Protein AF-A0A7Y2C1I0-F1 (afdb_monomer)

Mean predicted aligned error: 5.82 Å

Structure (mmCIF, N/CA/C/O backbone):
data_AF-A0A7Y2C1I0-F1
#
_entry.id   AF-A0A7Y2C1I0-F1
#
loop_
_atom_site.group_PDB
_atom_site.id
_atom_site.type_symbol
_atom_site.label_atom_id
_atom_site.label_alt_id
_atom_site.label_comp_id
_atom_site.label_asym_id
_atom_site.label_entity_id
_atom_site.label_seq_id
_atom_site.pdbx_PDB_ins_code
_atom_site.Cartn_x
_atom_site.Cartn_y
_atom_site.Cartn_z
_atom_site.occupancy
_atom_site.B_iso_or_equiv
_atom_site.auth_seq_id
_atom_site.auth_comp_id
_atom_site.auth_asym_id
_atom_site.auth_atom_id
_atom_site.pdbx_PDB_model_num
ATOM 1 N N . MET A 1 1 ? -0.137 -23.434 -35.647 1.00 42.34 1 MET A N 1
ATOM 2 C CA . MET A 1 1 ? -0.021 -22.062 -35.120 1.00 42.34 1 MET A CA 1
ATOM 3 C C . MET A 1 1 ? -0.831 -22.055 -33.847 1.00 42.34 1 MET A C 1
ATOM 5 O O . MET A 1 1 ? -2.050 -22.088 -33.946 1.00 42.34 1 MET A O 1
ATOM 9 N N . ASP A 1 2 ? -0.171 -22.153 -32.694 1.00 47.69 2 ASP A N 1
ATOM 10 C CA . ASP A 1 2 ? -0.855 -22.002 -31.410 1.00 47.69 2 ASP A CA 1
ATOM 11 C C . ASP A 1 2 ? -1.510 -20.622 -31.370 1.00 47.69 2 ASP A C 1
ATOM 13 O O . ASP A 1 2 ? -0.877 -19.611 -31.690 1.00 47.69 2 ASP A O 1
ATOM 17 N N . SER A 1 3 ? -2.803 -20.588 -31.050 1.00 48.44 3 SER A N 1
ATOM 18 C CA . SER A 1 3 ? -3.477 -19.339 -30.709 1.00 48.44 3 SER A CA 1
ATOM 19 C C . SER A 1 3 ? -2.730 -18.693 -29.541 1.00 48.44 3 SER A C 1
ATOM 21 O O . SER A 1 3 ? -2.339 -19.417 -28.625 1.00 48.44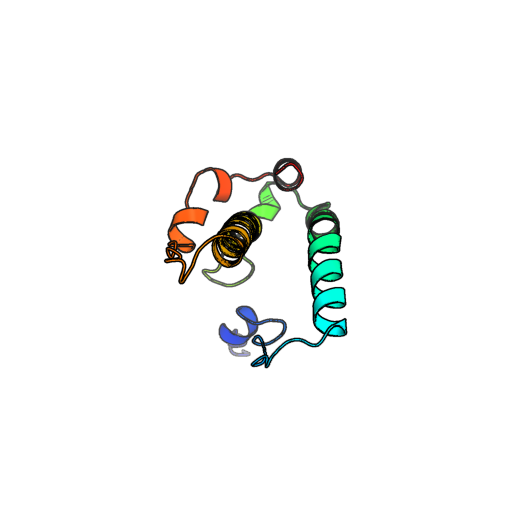 3 SER A O 1
ATOM 23 N N . PRO A 1 4 ? -2.521 -17.363 -29.542 1.00 59.69 4 PRO A N 1
ATOM 24 C CA . PRO A 1 4 ? -1.879 -16.703 -28.417 1.00 59.69 4 PRO A CA 1
ATOM 25 C C . PRO A 1 4 ? -2.671 -17.029 -27.152 1.00 59.69 4 PRO A C 1
ATOM 27 O O . PRO A 1 4 ? -3.892 -16.848 -27.114 1.00 59.69 4 PRO A O 1
ATOM 30 N N . GLU A 1 5 ? -1.965 -17.569 -26.162 1.00 61.25 5 GLU A N 1
ATOM 31 C CA . GLU A 1 5 ? -2.489 -17.914 -24.848 1.00 61.25 5 GLU A CA 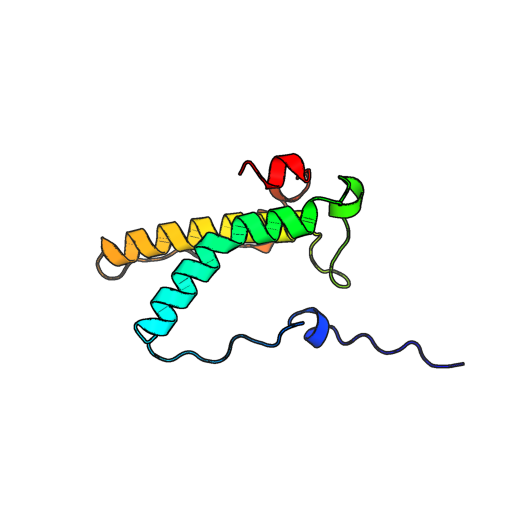1
ATOM 32 C C . GLU A 1 5 ? -3.284 -16.713 -24.320 1.00 61.25 5 GLU A C 1
ATOM 34 O O . GLU A 1 5 ? -2.784 -15.586 -24.243 1.00 61.25 5 GLU A O 1
ATOM 39 N N . LYS A 1 6 ? -4.584 -16.913 -24.093 1.00 70.00 6 LYS A N 1
ATOM 40 C CA . LYS A 1 6 ? -5.497 -15.825 -23.755 1.00 70.00 6 LYS A CA 1
ATOM 41 C C . LYS A 1 6 ? -5.174 -15.378 -22.333 1.00 70.00 6 LYS A C 1
ATOM 43 O O . LYS A 1 6 ? -5.562 -16.047 -21.386 1.00 70.00 6 LYS A O 1
ATOM 48 N N . VAL A 1 7 ? -4.453 -14.266 -22.205 1.00 78.75 7 VAL A N 1
ATOM 49 C CA . VAL A 1 7 ? -4.076 -13.680 -20.912 1.00 78.75 7 VAL A CA 1
ATOM 50 C C . VAL A 1 7 ? -5.325 -13.461 -20.059 1.00 78.75 7 VAL A C 1
ATOM 52 O O . VAL A 1 7 ? -6.201 -12.674 -20.434 1.00 78.75 7 VAL A O 1
ATOM 55 N N . ASP A 1 8 ? -5.402 -14.136 -18.912 1.00 89.25 8 ASP A N 1
ATOM 56 C CA . ASP A 1 8 ? -6.469 -13.916 -17.943 1.00 89.25 8 ASP A CA 1
ATOM 57 C C . ASP A 1 8 ? -6.180 -12.645 -17.130 1.00 89.25 8 ASP A C 1
ATOM 59 O O . ASP A 1 8 ? -5.298 -12.582 -16.273 1.00 89.25 8 ASP A O 1
ATOM 63 N N . ILE A 1 9 ? -6.931 -11.586 -17.428 1.00 92.31 9 ILE A N 1
ATOM 64 C CA . ILE A 1 9 ? -6.788 -10.293 -16.757 1.00 92.31 9 ILE A CA 1
ATOM 65 C C . ILE A 1 9 ? -7.201 -10.362 -15.280 1.00 92.31 9 ILE A C 1
ATOM 67 O O . ILE A 1 9 ? -6.667 -9.591 -14.482 1.00 92.31 9 ILE A O 1
ATOM 71 N N . GLU A 1 10 ? -8.134 -11.234 -14.892 1.00 92.56 10 GLU A N 1
ATOM 72 C CA . GLU A 1 10 ? -8.542 -11.351 -13.489 1.00 92.56 10 GLU A CA 1
ATOM 73 C C . GLU A 1 10 ? -7.446 -11.999 -12.646 1.00 92.56 10 GLU A C 1
ATOM 75 O O . GLU A 1 10 ? -7.145 -11.491 -11.564 1.00 92.56 10 GLU A O 1
ATOM 80 N N . GLU A 1 11 ? -6.777 -13.030 -13.164 1.00 93.31 11 GLU A N 1
ATOM 81 C CA . GLU A 1 11 ? -5.611 -13.616 -12.492 1.00 93.31 11 GLU A CA 1
ATOM 82 C C . GLU A 1 11 ? -4.486 -12.588 -12.330 1.00 93.31 11 GLU A C 1
ATOM 84 O O . GLU A 1 11 ? -3.912 -12.456 -11.251 1.00 93.31 11 GLU A O 1
ATOM 89 N N . LEU A 1 12 ? -4.232 -11.763 -13.353 1.00 93.44 12 LEU A N 1
ATOM 90 C CA . LEU A 1 12 ? -3.237 -10.691 -13.258 1.00 93.44 12 LEU A CA 1
ATOM 91 C C . LEU A 1 12 ? -3.634 -9.562 -12.296 1.00 93.44 12 LEU A C 1
ATOM 93 O O . LEU A 1 12 ? -2.760 -8.897 -11.741 1.00 93.44 12 LEU A O 1
ATOM 97 N N . LYS A 1 13 ? -4.931 -9.291 -12.100 1.00 92.12 13 LYS A N 1
ATOM 98 C CA . LYS A 1 13 ? -5.402 -8.321 -11.094 1.00 92.12 13 LYS A CA 1
ATOM 99 C C . LYS A 1 13 ? -5.217 -8.844 -9.672 1.00 92.12 13 LYS A C 1
ATOM 101 O O . LYS A 1 13 ? -4.913 -8.044 -8.789 1.00 92.12 13 LYS A O 1
ATOM 106 N N . TYR A 1 14 ? -5.391 -10.149 -9.470 1.00 93.81 14 TYR A N 1
ATOM 107 C CA . TYR A 1 14 ? -5.336 -10.814 -8.169 1.00 93.81 14 TYR A CA 1
ATOM 108 C C . TYR A 1 14 ? -4.324 -11.970 -8.180 1.00 93.81 14 TYR A C 1
ATOM 110 O O . TYR A 1 14 ? -4.706 -13.118 -7.950 1.00 93.81 14 TYR A O 1
ATOM 118 N N . PRO A 1 15 ? -3.023 -11.688 -8.391 1.00 93.44 15 PRO A N 1
ATOM 119 C CA . PRO A 1 15 ? -2.003 -12.723 -8.597 1.00 93.44 15 PRO A CA 1
ATOM 120 C C . PRO A 1 15 ? -1.756 -13.599 -7.359 1.00 93.44 15 PRO A C 1
ATOM 122 O O . PRO A 1 15 ? -1.136 -14.652 -7.457 1.00 93.44 15 PRO A O 1
ATOM 125 N N . ILE A 1 16 ? -2.244 -13.171 -6.190 1.00 93.69 16 ILE A N 1
ATOM 126 C CA . ILE A 1 16 ? -2.202 -13.914 -4.922 1.00 93.69 16 ILE A CA 1
ATOM 127 C C . ILE A 1 16 ? -3.608 -14.255 -4.397 1.00 93.69 16 ILE A C 1
ATOM 129 O O . ILE A 1 16 ? -3.780 -14.570 -3.222 1.00 93.69 16 ILE A O 1
ATOM 133 N N . GLY A 1 17 ? -4.624 -14.175 -5.262 1.00 93.56 17 GLY A N 1
ATOM 134 C CA . GLY A 1 17 ? -6.029 -14.335 -4.901 1.00 93.56 17 GLY A CA 1
ATOM 135 C C . GLY A 1 17 ? -6.681 -13.055 -4.365 1.00 93.56 17 GLY A C 1
ATOM 136 O O . GLY A 1 17 ? -6.051 -12.009 -4.199 1.00 93.56 17 GLY A O 1
ATOM 137 N N . ARG A 1 18 ? -7.995 -13.131 -4.130 1.00 91.31 18 ARG A N 1
ATOM 138 C CA . ARG A 1 18 ? -8.783 -12.050 -3.518 1.00 91.31 18 ARG A CA 1
ATOM 139 C C . ARG A 1 18 ? -8.687 -12.128 -1.998 1.00 91.31 18 ARG A C 1
ATOM 141 O O . ARG A 1 18 ? -8.566 -13.219 -1.445 1.00 91.31 18 ARG A O 1
ATOM 148 N N . LEU A 1 19 ? -8.801 -10.975 -1.336 1.00 86.44 19 LEU A N 1
ATOM 149 C CA . LEU A 1 19 ? -8.878 -10.919 0.121 1.00 86.44 19 LEU A CA 1
ATOM 150 C C . LEU A 1 19 ? -10.059 -11.791 0.592 1.00 86.44 19 LEU A C 1
ATOM 152 O O . LEU A 1 19 ? -11.193 -11.532 0.174 1.00 86.44 19 LEU A O 1
ATOM 156 N N . PRO A 1 20 ? -9.825 -12.825 1.417 1.00 86.00 20 PRO A N 1
ATOM 157 C CA . PRO A 1 20 ? -10.916 -13.601 1.982 1.00 86.00 20 PRO A CA 1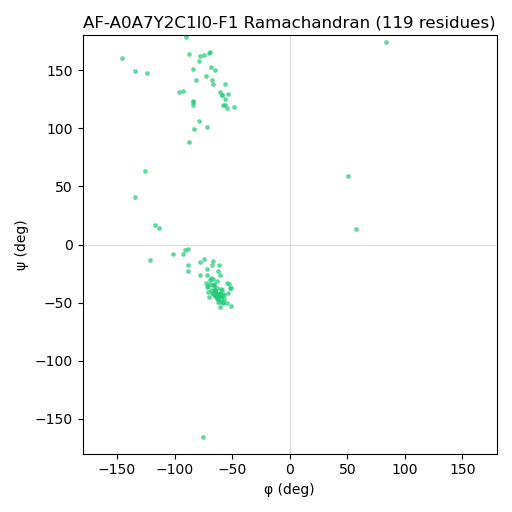
ATOM 158 C C . PRO A 1 20 ? -11.747 -12.716 2.915 1.00 86.00 20 PRO A C 1
ATOM 160 O O . PRO A 1 20 ? -11.228 -11.789 3.539 1.00 86.00 20 PRO A O 1
ATOM 163 N N . GLY A 1 21 ? -13.044 -13.006 3.032 1.00 82.50 21 GLY A N 1
ATOM 164 C CA . GLY A 1 21 ? -13.890 -12.332 4.015 1.00 82.50 21 GLY A CA 1
ATOM 165 C C . GLY A 1 21 ? -13.327 -12.546 5.419 1.00 82.50 21 GLY A C 1
ATOM 166 O O . GLY A 1 21 ? -13.194 -13.688 5.859 1.00 82.50 21 GLY A O 1
ATOM 167 N N . MET A 1 22 ? -12.978 -11.460 6.108 1.00 76.50 22 MET A N 1
ATOM 168 C CA . MET A 1 22 ? -12.494 -11.521 7.485 1.00 76.50 22 MET A CA 1
ATOM 169 C C . MET A 1 22 ? -13.639 -11.258 8.461 1.00 76.50 22 MET A C 1
ATOM 171 O O . MET A 1 22 ? -14.383 -10.289 8.316 1.00 76.50 22 MET A O 1
ATOM 175 N N . GLY A 1 23 ? -13.762 -12.128 9.464 1.00 84.62 23 GLY A N 1
ATOM 176 C CA . GLY A 1 23 ? -14.499 -11.822 10.689 1.00 84.62 23 GLY A CA 1
ATOM 177 C C . GLY A 1 23 ? -13.694 -10.885 11.595 1.00 84.62 23 GLY A C 1
ATOM 178 O O . GLY A 1 23 ? -12.696 -10.295 11.177 1.00 84.62 23 GLY A O 1
ATOM 179 N N . SER A 1 24 ? -14.100 -10.758 12.858 1.00 92.88 24 SER A N 1
ATOM 180 C CA . SER A 1 24 ? -13.316 -10.006 13.842 1.00 92.88 24 SER A CA 1
ATOM 181 C C . SER A 1 24 ? -11.911 -10.612 13.988 1.00 92.88 24 SER A C 1
ATOM 183 O O . SER A 1 24 ? -11.807 -11.825 14.192 1.00 92.88 24 SER A O 1
ATOM 185 N N . PRO A 1 25 ? -10.838 -9.807 13.890 1.00 92.56 25 PRO A N 1
ATOM 186 C CA . PRO A 1 25 ? -9.477 -10.320 13.975 1.00 92.56 25 PRO A CA 1
ATOM 187 C C . PRO A 1 25 ? -9.178 -10.834 15.386 1.00 92.56 25 PRO A C 1
ATOM 189 O O . PRO A 1 25 ? -9.579 -10.227 16.382 1.00 92.56 25 PRO A O 1
ATOM 192 N N . SER A 1 26 ? -8.439 -11.938 15.484 1.00 95.56 26 SER A N 1
ATOM 193 C CA . SER A 1 26 ? -7.887 -12.399 16.757 1.00 95.56 26 SER A CA 1
ATOM 194 C C . SER A 1 26 ? -6.699 -11.523 17.189 1.00 95.56 26 SER A C 1
ATOM 196 O O . SER A 1 26 ? -6.088 -10.847 16.354 1.00 95.56 26 SER A O 1
ATOM 198 N N . PRO A 1 27 ? -6.274 -11.568 18.467 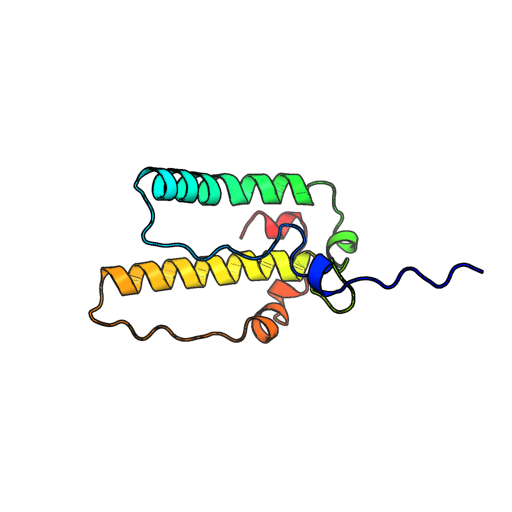1.00 97.12 27 PRO A N 1
ATOM 199 C CA . PRO A 1 27 ? -5.049 -10.893 18.900 1.00 97.12 27 PRO A CA 1
ATOM 200 C C . PRO A 1 27 ? -3.815 -11.286 18.076 1.00 97.12 27 PRO A C 1
ATOM 202 O O . PRO A 1 27 ? -2.944 -10.453 17.831 1.00 97.12 27 PRO A O 1
ATOM 205 N N . LYS A 1 28 ? -3.756 -12.539 17.600 1.00 96.75 28 LYS A N 1
ATOM 206 C CA . LYS A 1 28 ? -2.652 -13.007 16.761 1.00 96.75 28 LYS A CA 1
ATOM 207 C C . LYS A 1 28 ? -2.698 -12.408 15.357 1.00 96.75 28 LYS A C 1
ATOM 209 O O . LYS A 1 28 ? -1.647 -12.086 14.807 1.00 96.75 28 LYS A O 1
ATOM 214 N N . ASP A 1 29 ? -3.892 -12.230 14.797 1.00 94.94 29 ASP A N 1
ATOM 215 C CA . ASP A 1 29 ? -4.070 -11.568 13.500 1.00 94.94 29 ASP A CA 1
ATOM 216 C C . ASP A 1 29 ? -3.638 -10.103 13.575 1.00 94.94 29 ASP A C 1
ATOM 218 O O . ASP A 1 29 ? -2.947 -9.624 12.680 1.00 94.94 29 ASP A O 1
ATOM 222 N N . ILE A 1 30 ? -3.961 -9.420 14.680 1.00 95.62 30 ILE A N 1
ATOM 223 C CA . ILE A 1 30 ? -3.520 -8.043 14.936 1.00 95.62 30 ILE A CA 1
ATOM 224 C C . ILE A 1 30 ? -1.990 -7.973 15.018 1.00 95.62 30 ILE A C 1
ATOM 226 O O . ILE A 1 30 ? -1.382 -7.156 14.330 1.00 95.62 30 ILE A O 1
ATOM 230 N N . GLU A 1 31 ? -1.349 -8.849 15.800 1.00 97.94 31 GLU A N 1
ATOM 231 C CA . GLU A 1 31 ? 0.117 -8.906 15.906 1.00 97.94 31 GLU A CA 1
ATOM 232 C C . GLU A 1 31 ? 0.778 -9.159 14.538 1.00 97.94 31 GLU A C 1
ATOM 234 O O . GLU A 1 31 ? 1.739 -8.486 14.159 1.00 97.94 31 GLU A O 1
ATOM 239 N N . ASN A 1 32 ? 0.236 -10.101 13.761 1.00 96.88 32 ASN A N 1
ATOM 240 C CA . ASN A 1 32 ? 0.723 -10.399 12.417 1.00 96.88 32 ASN A CA 1
ATOM 241 C C . ASN A 1 32 ? 0.524 -9.217 11.455 1.00 96.88 32 ASN A C 1
ATOM 243 O O . ASN A 1 32 ? 1.403 -8.952 10.633 1.00 96.88 32 ASN A O 1
ATOM 247 N N . GLY A 1 33 ? -0.603 -8.508 11.553 1.00 94.88 33 GLY A N 1
ATOM 248 C CA . GLY A 1 33 ? -0.891 -7.313 10.766 1.00 94.88 33 GLY A CA 1
ATOM 249 C C . GLY A 1 33 ? 0.092 -6.183 11.062 1.00 94.88 33 GLY A C 1
ATOM 250 O O . GLY A 1 33 ? 0.671 -5.627 10.132 1.00 94.88 33 GLY A O 1
ATOM 251 N N . ILE A 1 34 ? 0.364 -5.917 12.345 1.00 97.06 34 ILE A N 1
ATOM 252 C CA . ILE A 1 34 ? 1.361 -4.925 12.776 1.00 97.06 34 ILE A CA 1
ATOM 253 C C . ILE A 1 34 ? 2.735 -5.263 12.196 1.00 97.06 34 ILE A C 1
ATOM 255 O O . ILE A 1 34 ? 3.340 -4.416 11.546 1.00 97.06 34 ILE A O 1
ATOM 259 N N . ARG A 1 35 ? 3.199 -6.512 12.348 1.00 98.12 35 ARG A N 1
ATOM 260 C CA . ARG A 1 35 ? 4.484 -6.948 11.774 1.00 98.12 35 ARG A CA 1
ATOM 261 C C . ARG A 1 35 ? 4.511 -6.813 10.249 1.00 98.12 35 ARG A C 1
ATOM 263 O O . ARG A 1 35 ? 5.526 -6.438 9.678 1.00 98.12 35 ARG A O 1
ATOM 270 N N . THR A 1 36 ? 3.401 -7.114 9.578 1.00 96.19 36 THR A N 1
ATOM 271 C CA . THR A 1 36 ? 3.314 -7.001 8.115 1.00 96.19 36 THR A CA 1
ATOM 272 C C . THR A 1 36 ? 3.472 -5.554 7.655 1.00 96.19 36 THR A C 1
ATOM 274 O O . THR A 1 36 ? 4.188 -5.316 6.685 1.00 96.19 36 THR A O 1
ATOM 277 N N . ILE A 1 37 ? 2.839 -4.605 8.353 1.00 95.56 37 ILE A N 1
ATOM 278 C CA . ILE A 1 37 ? 2.965 -3.168 8.076 1.00 95.56 37 ILE A CA 1
ATOM 279 C C . ILE A 1 37 ? 4.391 -2.685 8.377 1.00 95.56 37 ILE A C 1
ATOM 281 O O . ILE A 1 37 ? 4.959 -1.963 7.564 1.00 95.56 37 ILE A O 1
ATOM 285 N N . ASP A 1 38 ? 4.983 -3.121 9.491 1.00 96.44 38 ASP A N 1
ATOM 286 C CA . ASP A 1 38 ? 6.350 -2.762 9.901 1.00 96.44 38 ASP A CA 1
ATOM 287 C C . ASP A 1 38 ? 7.412 -3.228 8.887 1.00 96.44 38 ASP A C 1
ATOM 289 O O . ASP A 1 38 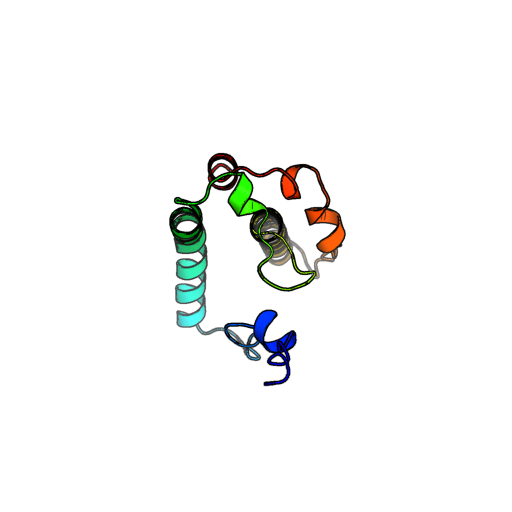? 8.303 -2.478 8.500 1.00 96.44 38 ASP A O 1
ATOM 293 N N . GLU A 1 39 ? 7.278 -4.450 8.364 1.00 97.06 39 GLU A N 1
ATOM 294 C CA . GLU A 1 39 ? 8.210 -5.009 7.377 1.00 97.06 39 GLU A CA 1
ATOM 295 C C . GLU A 1 39 ? 7.995 -4.486 5.944 1.00 97.06 39 GLU A C 1
ATOM 297 O O . GLU A 1 39 ? 8.837 -4.720 5.068 1.00 97.06 39 GLU A O 1
ATOM 302 N N . PHE A 1 40 ? 6.855 -3.845 5.664 1.00 95.12 40 PHE A N 1
ATOM 303 C CA . PHE A 1 40 ? 6.457 -3.464 4.307 1.00 95.12 40 PHE A CA 1
ATOM 304 C C . PHE A 1 40 ? 7.481 -2.548 3.609 1.00 95.12 40 PHE A C 1
ATOM 306 O O . PHE A 1 40 ? 7.894 -2.902 2.498 1.00 95.12 40 PHE A O 1
ATOM 313 N N . PRO A 1 41 ? 7.977 -1.450 4.220 1.00 93.19 41 PRO A N 1
ATOM 314 C CA . PRO A 1 41 ? 8.928 -0.551 3.561 1.00 93.19 41 PRO A CA 1
ATOM 315 C C . PRO A 1 41 ? 10.221 -1.261 3.141 1.00 93.19 41 PRO A C 1
ATOM 317 O O . PRO A 1 41 ? 10.653 -1.141 1.997 1.00 93.19 41 PRO A O 1
ATOM 320 N N . THR A 1 42 ? 10.795 -2.096 4.014 1.00 95.00 42 THR A N 1
ATOM 321 C CA . THR A 1 42 ? 12.012 -2.863 3.700 1.00 95.00 42 THR A CA 1
ATOM 322 C C . THR A 1 42 ? 11.784 -3.892 2.590 1.00 95.00 42 THR A C 1
ATOM 324 O O . THR A 1 42 ? 12.685 -4.166 1.793 1.00 95.00 42 THR A O 1
ATOM 327 N N . LYS A 1 43 ? 10.589 -4.493 2.503 1.00 95.69 43 LYS A N 1
ATOM 328 C CA . LYS A 1 43 ? 10.248 -5.407 1.398 1.00 95.69 43 LYS A CA 1
ATOM 329 C C . LYS A 1 43 ? 10.156 -4.664 0.067 1.00 95.69 43 LYS A C 1
ATOM 331 O O . LYS A 1 43 ? 10.678 -5.170 -0.926 1.00 95.69 43 LYS A O 1
ATOM 336 N N . ILE A 1 44 ? 9.555 -3.473 0.057 1.00 94.50 44 ILE A N 1
ATOM 337 C CA . ILE A 1 44 ? 9.509 -2.603 -1.125 1.00 94.50 44 ILE A CA 1
ATOM 338 C C . ILE A 1 44 ? 10.918 -2.182 -1.545 1.00 94.50 44 ILE A C 1
ATOM 340 O O . ILE A 1 44 ? 11.263 -2.338 -2.714 1.00 94.50 44 ILE A O 1
ATOM 344 N N . GLU A 1 45 ? 11.755 -1.748 -0.600 1.00 93.25 45 GLU A N 1
ATOM 345 C CA . GLU A 1 45 ? 13.154 -1.387 -0.854 1.00 93.25 45 GLU A CA 1
ATOM 346 C C . GLU A 1 45 ? 13.898 -2.485 -1.601 1.00 93.25 45 GLU A C 1
ATOM 348 O O . GLU A 1 45 ? 14.450 -2.256 -2.676 1.00 93.25 45 GLU A O 1
ATOM 353 N N . ARG A 1 46 ? 13.842 -3.709 -1.078 1.00 95.12 46 ARG A N 1
ATOM 354 C CA . ARG A 1 46 ? 14.493 -4.862 -1.705 1.00 95.12 46 ARG A CA 1
ATOM 355 C C . ARG A 1 46 ? 13.922 -5.175 -3.085 1.00 95.12 46 ARG A C 1
ATOM 357 O O . ARG A 1 46 ? 14.686 -5.552 -3.971 1.00 95.12 46 ARG A O 1
ATOM 364 N N . ALA A 1 47 ? 12.610 -5.028 -3.273 1.00 94.12 47 ALA A N 1
ATOM 365 C CA . ALA A 1 47 ? 11.949 -5.312 -4.544 1.00 94.12 47 ALA A CA 1
ATOM 366 C C . ALA A 1 47 ? 12.367 -4.337 -5.655 1.00 94.12 47 ALA A C 1
ATOM 368 O O . ALA A 1 47 ? 12.495 -4.750 -6.807 1.00 94.12 47 ALA A O 1
ATOM 369 N N . ILE A 1 48 ? 12.615 -3.067 -5.318 1.00 93.69 48 ILE A N 1
ATOM 370 C CA . ILE A 1 48 ? 12.947 -2.030 -6.306 1.00 93.69 48 ILE A CA 1
ATOM 371 C C . ILE A 1 48 ? 14.440 -1.699 -6.384 1.00 93.69 48 ILE A C 1
ATOM 373 O O . ILE A 1 48 ? 14.849 -0.991 -7.299 1.00 93.69 48 ILE A O 1
ATOM 377 N N . PHE A 1 49 ? 15.263 -2.224 -5.470 1.00 92.19 49 PHE A N 1
ATOM 378 C CA . PHE A 1 49 ? 16.687 -1.888 -5.337 1.00 92.19 49 PHE A CA 1
ATOM 379 C C . PHE A 1 49 ? 17.490 -2.009 -6.642 1.00 92.19 49 PHE A C 1
ATOM 381 O O . PHE A 1 49 ? 18.382 -1.209 -6.907 1.00 92.19 49 PHE A O 1
ATOM 388 N N . SER A 1 50 ? 17.181 -3.018 -7.460 1.00 92.75 50 SER A N 1
ATOM 389 C CA . SER A 1 50 ? 17.893 -3.285 -8.719 1.00 92.75 50 SER A CA 1
ATOM 390 C C . SER A 1 50 ? 17.288 -2.592 -9.946 1.00 92.75 50 SER A C 1
ATOM 392 O O . SER A 1 50 ? 17.849 -2.687 -11.039 1.00 92.75 50 SER A O 1
ATOM 394 N N . LEU A 1 51 ? 16.153 -1.905 -9.788 1.00 93.94 51 LEU A N 1
ATOM 395 C CA . LEU A 1 51 ? 15.446 -1.264 -10.891 1.00 93.94 51 LEU A CA 1
ATOM 396 C C . LEU A 1 51 ? 16.082 0.081 -11.234 1.00 93.94 51 LEU A C 1
ATOM 398 O O . LEU A 1 51 ? 16.467 0.859 -10.363 1.00 93.94 51 LEU A O 1
ATOM 402 N N . ARG A 1 52 ? 16.148 0.396 -12.526 1.00 92.88 52 ARG A N 1
ATOM 403 C CA . ARG A 1 52 ? 16.485 1.744 -12.999 1.00 92.88 52 ARG A CA 1
ATOM 404 C C . ARG A 1 52 ? 15.208 2.571 -13.095 1.00 92.88 52 ARG A C 1
ATOM 406 O O . ARG A 1 52 ? 14.114 2.030 -13.222 1.00 92.88 52 ARG A O 1
ATOM 413 N N . THR A 1 53 ? 15.339 3.893 -13.179 1.00 89.12 53 THR A N 1
ATOM 414 C CA . THR A 1 53 ? 14.193 4.804 -13.373 1.00 89.12 53 THR A CA 1
ATOM 415 C C . THR A 1 53 ? 13.317 4.433 -14.576 1.00 89.12 53 THR A C 1
ATOM 417 O O . THR A 1 53 ? 12.104 4.586 -14.513 1.00 89.12 53 THR A O 1
ATOM 420 N N . VAL A 1 54 ? 13.905 3.910 -15.660 1.00 91.75 54 VAL A N 1
ATOM 421 C CA . VAL A 1 54 ? 13.134 3.448 -16.829 1.00 91.75 54 VAL A CA 1
ATOM 422 C C . VAL A 1 54 ? 12.320 2.186 -16.535 1.00 91.75 54 VAL A C 1
ATOM 424 O O . VAL A 1 54 ? 11.212 2.048 -17.043 1.00 91.75 54 VAL A O 1
ATOM 427 N N . ASP A 1 55 ? 12.829 1.294 -15.682 1.00 94.12 55 ASP A N 1
ATOM 428 C CA . ASP A 1 55 ? 12.148 0.046 -15.336 1.00 94.12 55 ASP A CA 1
ATOM 429 C C . ASP A 1 55 ? 10.920 0.320 -14.448 1.00 94.12 55 ASP A C 1
ATOM 431 O O . ASP A 1 55 ? 9.930 -0.401 -14.519 1.00 94.12 55 ASP A O 1
ATOM 435 N N . MET A 1 56 ? 10.923 1.430 -13.698 1.00 92.56 56 MET A N 1
ATOM 436 C CA . MET A 1 56 ? 9.775 1.878 -12.894 1.00 92.56 56 MET A CA 1
ATOM 437 C C . MET A 1 56 ? 8.519 2.184 -13.729 1.00 92.56 56 MET A C 1
ATOM 439 O O . MET A 1 56 ? 7.413 2.237 -13.195 1.00 92.56 56 MET A O 1
ATOM 443 N N . GLN A 1 57 ? 8.675 2.362 -15.044 1.00 93.94 57 GLN A N 1
ATOM 444 C CA . GLN A 1 57 ? 7.581 2.631 -15.979 1.00 93.94 57 GLN A CA 1
ATOM 445 C C . GLN A 1 57 ? 6.935 1.351 -16.533 1.00 93.94 57 GLN A C 1
ATOM 447 O O . GLN A 1 57 ? 5.953 1.428 -17.276 1.00 93.94 57 GLN A O 1
ATOM 452 N N . TYR A 1 58 ? 7.448 0.162 -16.192 1.00 95.00 58 TYR A N 1
ATOM 453 C CA . TYR A 1 58 ? 6.8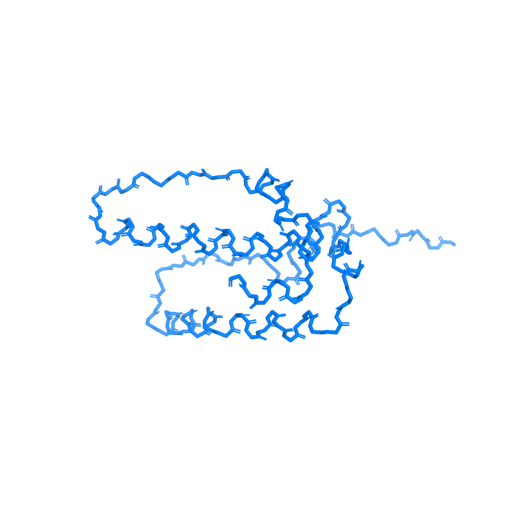08 -1.091 -16.587 1.00 95.00 58 TYR A CA 1
ATOM 4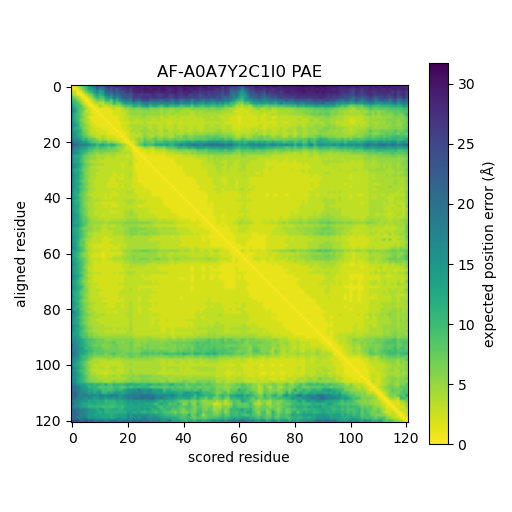54 C C . TYR A 1 58 ? 5.455 -1.256 -15.902 1.00 95.00 58 TYR A C 1
ATOM 456 O O . TYR A 1 58 ? 5.307 -0.990 -14.711 1.00 95.00 58 TYR A O 1
ATOM 464 N N . ARG A 1 59 ? 4.467 -1.722 -16.671 1.00 94.62 59 ARG A N 1
ATOM 465 C CA . ARG A 1 59 ? 3.118 -2.024 -16.183 1.00 94.62 59 ARG A CA 1
ATOM 466 C C . ARG A 1 59 ? 3.031 -3.489 -15.792 1.00 94.62 59 ARG A C 1
ATOM 468 O O . ARG A 1 59 ? 3.406 -4.355 -16.579 1.00 94.62 59 ARG A O 1
ATOM 475 N N . TYR A 1 60 ? 2.486 -3.770 -14.612 1.00 88.06 60 TYR A N 1
ATOM 476 C CA . TYR A 1 60 ? 2.399 -5.146 -14.112 1.00 88.06 60 TYR A CA 1
ATOM 477 C C . TYR A 1 60 ? 1.354 -6.005 -14.844 1.00 88.06 60 TYR A C 1
ATOM 479 O O . TYR A 1 60 ? 1.425 -7.229 -14.818 1.00 88.06 60 TYR A O 1
ATOM 487 N N . ARG A 1 61 ? 0.378 -5.367 -15.504 1.00 94.06 61 ARG A N 1
ATOM 488 C CA . ARG A 1 61 ? -0.624 -6.012 -16.364 1.00 94.06 61 ARG A CA 1
ATOM 489 C C . ARG A 1 61 ? -0.993 -5.097 -17.542 1.00 94.06 61 ARG A C 1
ATOM 491 O O . ARG A 1 61 ? -0.804 -3.878 -17.434 1.00 94.06 61 ARG A O 1
ATOM 498 N N . PRO A 1 62 ? -1.574 -5.622 -18.639 1.00 93.75 62 PRO A N 1
ATOM 499 C CA . PRO A 1 62 ? -2.088 -4.795 -19.729 1.00 93.75 62 PRO A CA 1
ATOM 500 C C . PRO A 1 62 ? -3.058 -3.726 -19.217 1.00 93.75 62 PRO A C 1
ATOM 502 O O . PRO A 1 62 ? -3.980 -4.038 -18.465 1.00 93.75 62 PRO A O 1
ATOM 505 N N . GLN A 1 63 ? -2.837 -2.468 -19.613 1.00 90.50 63 GLN A N 1
ATOM 506 C CA . GLN A 1 63 ? -3.635 -1.308 -19.176 1.00 90.50 63 GLN A CA 1
ATOM 507 C C . GLN A 1 63 ? -3.667 -1.094 -17.641 1.00 90.50 63 GLN A C 1
ATOM 509 O O . GLN A 1 63 ? -4.495 -0.340 -17.142 1.00 90.50 63 GLN A O 1
ATOM 514 N N . GLY A 1 64 ? -2.796 -1.764 -16.873 1.00 93.06 64 GLY A N 1
ATOM 515 C CA . GLY A 1 64 ? -2.645 -1.565 -15.429 1.00 93.06 64 GLY A CA 1
ATOM 516 C C . GLY A 1 64 ? -1.614 -0.496 -15.097 1.00 93.06 64 GLY A C 1
ATOM 517 O O . GLY A 1 64 ? -0.976 0.048 -15.992 1.00 93.06 64 GLY A O 1
ATOM 518 N N . TRP A 1 65 ? -1.434 -0.217 -13.813 1.00 94.88 65 TRP A N 1
ATOM 519 C CA . TRP A 1 65 ? -0.486 0.788 -13.339 1.00 94.88 65 TRP A CA 1
ATOM 520 C C . TRP A 1 65 ? 0.979 0.402 -13.559 1.00 94.88 65 TRP A C 1
ATOM 522 O O . TRP A 1 65 ? 1.325 -0.783 -13.634 1.00 94.88 65 TRP A O 1
ATOM 532 N N . THR A 1 66 ? 1.829 1.418 -13.695 1.00 94.56 66 THR A N 1
ATOM 533 C CA . THR A 1 66 ? 3.286 1.277 -13.652 1.00 94.56 66 THR A CA 1
ATOM 534 C C . THR A 1 66 ? 3.752 0.927 -12.239 1.00 94.56 66 THR A C 1
ATOM 536 O O . THR A 1 66 ? 3.000 1.078 -11.275 1.00 94.56 66 THR A O 1
ATOM 539 N N . ILE A 1 67 ? 4.999 0.478 -12.086 1.00 94.19 67 ILE A N 1
ATOM 540 C CA . ILE A 1 67 ? 5.589 0.258 -10.757 1.00 94.19 67 ILE A CA 1
ATOM 541 C C . ILE A 1 67 ? 5.551 1.559 -9.939 1.00 94.19 67 ILE A C 1
ATOM 543 O O . ILE A 1 67 ? 5.148 1.524 -8.780 1.00 94.19 67 ILE A O 1
ATOM 547 N N . SER A 1 68 ? 5.890 2.705 -10.545 1.00 92.50 68 SER A N 1
ATOM 548 C CA . SER A 1 68 ? 5.786 4.027 -9.905 1.00 92.50 68 SER A CA 1
ATOM 549 C C . SER A 1 68 ? 4.381 4.314 -9.363 1.00 92.50 68 SER A C 1
ATOM 551 O O . SER A 1 68 ? 4.231 4.664 -8.195 1.00 92.50 68 SER A O 1
ATOM 553 N N . GLU A 1 69 ? 3.356 4.112 -10.193 1.00 93.81 69 GLU A N 1
ATOM 554 C CA . GLU A 1 69 ? 1.955 4.372 -9.842 1.00 93.81 69 GLU A CA 1
ATOM 555 C C . GLU A 1 69 ? 1.463 3.433 -8.722 1.00 93.81 69 GLU A C 1
ATOM 557 O O . GLU A 1 69 ? 0.765 3.874 -7.811 1.00 93.81 69 GLU A O 1
ATOM 562 N N . VAL A 1 70 ? 1.862 2.152 -8.737 1.00 94.31 70 VAL A N 1
ATOM 563 C CA . VAL A 1 70 ? 1.519 1.193 -7.669 1.00 94.31 70 VAL A CA 1
ATOM 564 C C . VAL A 1 70 ? 2.152 1.592 -6.336 1.00 94.31 70 VAL A C 1
ATOM 566 O O . VAL A 1 70 ? 1.482 1.543 -5.306 1.00 94.31 70 VAL A O 1
ATOM 569 N N . LEU A 1 71 ? 3.424 2.002 -6.336 1.00 92.56 71 LEU A N 1
ATOM 570 C CA . LEU A 1 71 ? 4.104 2.430 -5.112 1.00 92.56 71 LEU A CA 1
ATOM 571 C C . LEU A 1 71 ? 3.473 3.692 -4.526 1.00 92.56 71 LEU A C 1
ATOM 573 O O . LEU A 1 71 ? 3.217 3.728 -3.324 1.00 92.56 71 LEU A O 1
ATOM 577 N N . GLN A 1 72 ? 3.170 4.687 -5.367 1.00 91.75 72 GLN A N 1
ATOM 578 C CA . GLN A 1 72 ? 2.482 5.896 -4.916 1.00 91.75 72 GLN A CA 1
ATOM 579 C C . GLN A 1 72 ? 1.106 5.560 -4.332 1.00 91.75 72 GLN A C 1
ATOM 581 O O . GLN A 1 72 ? 0.765 6.033 -3.252 1.00 91.75 72 GLN A O 1
ATOM 586 N N . HIS A 1 73 ? 0.350 4.668 -4.978 1.00 93.31 73 HIS A N 1
ATOM 587 C CA . HIS A 1 73 ? -0.929 4.215 -4.439 1.00 93.31 73 HIS A CA 1
ATOM 588 C C . HIS A 1 73 ? -0.788 3.567 -3.050 1.00 93.31 73 HIS A C 1
ATOM 590 O O . HIS A 1 73 ? -1.624 3.810 -2.179 1.00 93.31 73 HIS A O 1
ATOM 596 N N . CYS A 1 74 ? 0.265 2.779 -2.798 1.00 93.88 74 CYS A N 1
ATOM 597 C CA . CYS A 1 74 ? 0.517 2.230 -1.463 1.00 93.88 74 CYS A CA 1
ATOM 598 C C . CYS A 1 74 ? 0.736 3.336 -0.418 1.00 93.88 74 CYS A C 1
ATOM 600 O O . CYS A 1 74 ? 0.165 3.252 0.670 1.00 93.88 74 CYS A O 1
ATOM 602 N N . VAL A 1 75 ? 1.508 4.377 -0.750 1.00 91.31 75 VAL A N 1
ATOM 603 C CA . VAL A 1 75 ? 1.724 5.542 0.127 1.00 91.31 75 VAL A CA 1
ATOM 604 C C . VAL A 1 75 ? 0.395 6.244 0.419 1.00 91.31 75 VAL A C 1
ATOM 606 O O . VAL A 1 75 ? 0.008 6.379 1.582 1.00 91.31 75 VAL A O 1
ATOM 609 N N . ASP A 1 76 ? -0.353 6.606 -0.623 1.00 93.25 76 ASP A N 1
ATOM 610 C CA . ASP A 1 76 ? -1.624 7.325 -0.503 1.00 93.25 76 ASP A CA 1
ATOM 611 C C . ASP A 1 76 ? -2.662 6.526 0.295 1.00 93.25 76 ASP A C 1
ATOM 613 O O . ASP A 1 76 ? -3.345 7.060 1.177 1.00 93.25 76 ASP A O 1
ATOM 617 N N . SER A 1 77 ? -2.762 5.223 0.024 1.00 94.44 77 SER A N 1
ATOM 618 C CA . SER A 1 77 ? -3.679 4.326 0.721 1.00 94.44 77 SER A CA 1
ATOM 619 C C . SER A 1 77 ? -3.309 4.185 2.200 1.00 94.44 77 SER A C 1
ATOM 621 O O . SER A 1 77 ? -4.197 4.200 3.056 1.00 94.44 77 SER A O 1
ATOM 623 N N . HIS A 1 78 ? -2.017 4.086 2.536 1.00 94.25 78 HIS A N 1
ATOM 624 C CA . HIS A 1 78 ? -1.561 4.002 3.928 1.00 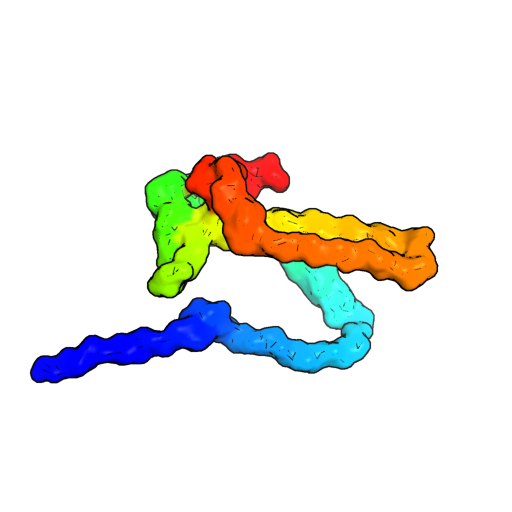94.25 78 HIS A CA 1
ATOM 625 C C . HIS A 1 78 ? -1.798 5.314 4.692 1.00 94.25 78 HIS A C 1
ATOM 627 O O . HIS A 1 78 ? -2.238 5.271 5.842 1.00 94.25 78 HIS A O 1
ATOM 633 N N . LEU A 1 79 ? -1.596 6.475 4.057 1.00 93.44 79 LEU A N 1
ATOM 634 C CA . LEU A 1 79 ? -1.908 7.783 4.648 1.00 93.44 79 LEU A CA 1
ATOM 635 C C . LEU A 1 79 ? -3.407 7.934 4.932 1.00 93.44 79 LEU A C 1
ATOM 637 O O . LEU A 1 79 ? -3.798 8.326 6.036 1.00 93.44 79 LEU A O 1
ATOM 641 N N . ASN A 1 80 ? -4.254 7.555 3.970 1.00 95.12 80 ASN A N 1
ATOM 642 C CA . ASN A 1 80 ? -5.703 7.535 4.159 1.00 95.12 80 ASN A CA 1
ATOM 643 C C . ASN A 1 80 ? -6.104 6.580 5.294 1.00 95.12 80 ASN A C 1
ATOM 645 O O . ASN A 1 80 ? -6.912 6.947 6.146 1.00 95.12 80 ASN A O 1
ATOM 649 N N . ALA A 1 81 ? -5.527 5.376 5.351 1.00 94.69 81 ALA A N 1
ATOM 650 C CA . ALA A 1 81 ? -5.797 4.414 6.418 1.00 94.69 81 ALA A CA 1
ATOM 651 C C . ALA A 1 81 ? -5.390 4.948 7.801 1.00 94.69 81 ALA A C 1
ATOM 653 O O . ALA A 1 81 ? -6.170 4.853 8.748 1.00 94.69 81 ALA A O 1
ATOM 654 N N . PHE A 1 82 ? -4.210 5.563 7.920 1.00 95.12 82 PHE A N 1
ATOM 655 C CA . PHE A 1 82 ? -3.744 6.166 9.168 1.00 95.12 82 PHE A CA 1
ATOM 656 C C . PHE A 1 82 ? -4.692 7.261 9.665 1.00 95.12 82 PHE A C 1
ATOM 658 O O . PHE A 1 82 ? -5.083 7.265 10.835 1.00 95.12 82 PHE A O 1
ATOM 665 N N . TRP A 1 83 ? -5.104 8.168 8.778 1.00 95.38 83 TRP A N 1
ATOM 666 C CA . TRP A 1 83 ? -6.036 9.234 9.130 1.00 95.38 83 TRP A CA 1
ATOM 667 C C . TRP A 1 83 ? -7.409 8.687 9.551 1.00 95.38 83 TRP A C 1
ATOM 669 O O . TRP A 1 83 ? -7.938 9.091 10.587 1.00 95.38 83 TRP A O 1
ATOM 679 N N . ARG A 1 84 ? -7.933 7.683 8.836 1.00 95.50 84 ARG A N 1
ATOM 680 C CA . ARG A 1 84 ? -9.177 6.975 9.193 1.00 95.50 84 ARG A CA 1
ATOM 681 C C . ARG A 1 84 ? -9.112 6.338 10.579 1.00 95.50 84 ARG A C 1
ATOM 683 O O . ARG A 1 84 ? -10.068 6.444 11.341 1.00 95.50 84 ARG A O 1
ATOM 690 N N . ILE A 1 85 ? -7.982 5.715 10.924 1.00 94.69 85 ILE A N 1
ATOM 691 C CA . ILE A 1 85 ? -7.759 5.142 12.259 1.00 94.69 85 ILE A CA 1
ATOM 692 C C . ILE A 1 85 ? -7.802 6.237 13.326 1.00 94.69 85 ILE A C 1
ATOM 694 O O . ILE A 1 85 ? -8.415 6.040 14.372 1.00 94.69 85 ILE A O 1
ATOM 698 N N . LYS A 1 86 ? -7.185 7.399 13.079 1.00 96.00 86 LYS A N 1
ATOM 699 C CA . LYS A 1 86 ? -7.236 8.522 14.025 1.00 96.00 86 LYS A CA 1
ATOM 700 C C . LYS A 1 86 ? -8.667 8.993 14.255 1.00 96.00 86 LYS A C 1
ATOM 702 O O . LYS A 1 86 ? -9.067 9.051 15.410 1.00 96.00 86 LYS A O 1
ATOM 707 N N . MET A 1 87 ? -9.437 9.223 13.190 1.00 96.50 87 MET A N 1
ATOM 708 C CA . MET A 1 87 ? -10.849 9.609 13.300 1.00 96.50 87 MET A CA 1
ATOM 709 C C . MET A 1 87 ? -11.661 8.576 14.089 1.00 96.50 87 MET A C 1
ATOM 711 O O . MET A 1 87 ? -12.367 8.936 15.023 1.00 96.50 87 MET A O 1
ATOM 715 N N . ALA A 1 88 ? -11.508 7.284 13.778 1.00 94.44 88 ALA A N 1
ATOM 716 C CA . ALA A 1 88 ? -12.217 6.204 14.467 1.00 94.44 88 ALA A CA 1
ATOM 717 C C . ALA A 1 88 ? -11.919 6.124 15.974 1.00 94.44 88 ALA A C 1
ATOM 719 O O . ALA A 1 88 ? -12.746 5.630 16.734 1.00 94.44 88 ALA A O 1
ATOM 720 N N . LEU A 1 89 ? -10.747 6.592 16.411 1.00 96.31 89 LEU A N 1
ATOM 721 C CA . LEU A 1 89 ? -10.364 6.619 17.823 1.00 96.31 89 LEU A CA 1
ATOM 722 C C . LEU A 1 89 ? -10.803 7.894 18.552 1.00 96.31 89 LEU A C 1
ATOM 724 O O . LEU A 1 89 ? -10.776 7.910 19.782 1.00 96.31 89 LEU A O 1
ATOM 728 N N . THR A 1 90 ? -11.143 8.966 17.831 1.00 96.75 90 THR A N 1
ATOM 729 C CA . THR A 1 90 ? -11.375 10.293 18.427 1.00 96.75 90 THR A CA 1
ATOM 730 C C . THR A 1 90 ? -12.765 10.868 18.184 1.00 96.75 90 THR A C 1
ATOM 732 O O . THR A 1 90 ? -13.116 11.851 18.829 1.00 96.75 90 THR A O 1
ATOM 735 N N . GLU A 1 91 ? -13.542 10.302 17.264 1.00 96.75 91 GLU A N 1
ATOM 736 C CA . GLU A 1 91 ? -14.848 10.819 16.852 1.00 96.75 91 GLU A CA 1
ATOM 737 C C . GLU A 1 91 ? -15.946 9.762 17.023 1.00 96.75 91 GLU A C 1
ATOM 739 O O . GLU A 1 91 ? -15.719 8.566 16.838 1.00 96.75 91 GLU A O 1
ATOM 744 N N . GLU A 1 92 ? -17.160 10.212 17.341 1.00 95.50 92 GLU A N 1
ATOM 745 C CA . GLU A 1 92 ? -18.363 9.378 17.287 1.00 95.50 92 GLU A CA 1
ATOM 746 C C . GLU A 1 92 ? -18.905 9.373 15.849 1.00 95.50 92 GLU A C 1
ATOM 748 O O . GLU A 1 92 ? -19.165 10.431 15.282 1.00 95.50 92 GLU A O 1
ATOM 753 N N . GLU A 1 93 ? -19.060 8.184 15.256 1.00 93.06 93 GLU A N 1
ATOM 754 C CA . GLU A 1 93 ? -19.556 7.988 13.879 1.00 93.06 93 GLU A CA 1
ATOM 755 C C . GLU A 1 93 ? -18.830 8.845 12.810 1.00 93.06 93 GLU A C 1
ATOM 757 O O . GLU A 1 93 ? -19.462 9.633 12.094 1.00 93.06 93 GLU A O 1
ATOM 762 N N . PRO A 1 94 ? -17.497 8.701 12.653 1.00 93.31 94 PRO A N 1
ATOM 763 C CA . PRO A 1 94 ? -16.722 9.533 11.738 1.00 93.31 94 PRO A CA 1
ATOM 764 C C . PRO A 1 94 ? -17.190 9.382 10.288 1.00 93.31 94 PRO A C 1
ATOM 766 O O . PRO A 1 94 ? -17.283 8.277 9.745 1.00 93.31 94 PRO A O 1
ATOM 769 N N . LYS A 1 95 ? -17.404 10.514 9.612 1.00 91.69 95 LYS A N 1
ATOM 770 C CA . LYS A 1 95 ? -17.637 10.537 8.163 1.00 91.69 95 LYS A CA 1
ATOM 771 C C . LYS A 1 95 ? -16.304 10.514 7.435 1.00 91.69 95 LYS A C 1
ATOM 773 O O . LYS A 1 95 ? -15.650 11.540 7.276 1.00 91.69 95 LYS A O 1
ATOM 778 N N . VAL A 1 96 ? -15.926 9.331 6.974 1.00 89.06 96 VAL A N 1
ATOM 779 C CA . VAL A 1 96 ? -14.700 9.124 6.208 1.00 89.06 96 VAL A CA 1
ATOM 780 C C . VAL A 1 96 ? -14.952 9.434 4.728 1.00 89.06 96 VAL A C 1
ATOM 782 O O . VAL A 1 96 ? -15.791 8.774 4.118 1.00 89.06 96 VAL A O 1
ATOM 785 N N . PRO A 1 97 ? -14.246 10.400 4.118 1.00 86.44 97 PRO A N 1
ATOM 786 C CA . PRO A 1 97 ? -14.338 10.642 2.691 1.00 86.44 97 PRO A CA 1
ATOM 787 C C . PRO A 1 97 ? -13.641 9.542 1.884 1.00 86.44 97 PRO A C 1
ATOM 789 O O . PRO A 1 97 ? -12.592 8.995 2.258 1.00 86.44 97 PRO A O 1
ATOM 792 N N . ASP A 1 98 ? -14.235 9.262 0.731 1.00 91.06 98 ASP A N 1
ATOM 793 C CA . ASP A 1 98 ? -13.602 8.502 -0.334 1.00 91.06 98 ASP A CA 1
ATOM 794 C C . ASP A 1 98 ? -12.620 9.381 -1.108 1.00 91.06 98 ASP A C 1
ATOM 796 O O . ASP A 1 98 ? -12.688 10.614 -1.089 1.00 91.06 98 ASP A O 1
ATOM 800 N N . TYR A 1 99 ? -11.721 8.735 -1.841 1.00 93.62 99 TYR A N 1
ATOM 801 C CA . TYR A 1 99 ? -10.813 9.407 -2.755 1.00 93.62 99 TYR A CA 1
ATOM 802 C C . TYR A 1 99 ? -10.774 8.662 -4.087 1.00 93.62 99 TYR A C 1
ATOM 804 O O . TYR A 1 99 ? -10.986 7.453 -4.160 1.00 93.62 99 TYR A O 1
ATOM 812 N N . ASN A 1 100 ? -10.540 9.402 -5.170 1.00 95.25 100 ASN A N 1
ATOM 813 C CA . ASN A 1 100 ? -10.409 8.812 -6.494 1.00 95.25 100 ASN A CA 1
ATOM 814 C C . ASN A 1 100 ? -8.952 8.397 -6.713 1.00 95.25 100 ASN A C 1
ATOM 816 O O . ASN A 1 100 ? -8.158 9.172 -7.243 1.00 95.25 100 ASN A O 1
ATOM 820 N N . GLU A 1 101 ? -8.626 7.176 -6.303 1.00 93.88 101 GLU A N 1
ATOM 821 C CA . GLU A 1 101 ? -7.290 6.580 -6.415 1.00 93.88 101 GLU A CA 1
ATOM 822 C C . GLU A 1 101 ? -6.701 6.667 -7.832 1.00 93.88 101 GLU A C 1
ATOM 824 O O . GLU A 1 101 ? -5.527 6.988 -7.985 1.00 93.88 101 GLU A O 1
ATOM 829 N N . SER A 1 102 ? -7.518 6.502 -8.880 1.00 92.00 102 SER A N 1
ATOM 830 C CA . SER A 1 102 ? -7.047 6.629 -10.268 1.00 92.00 102 SER A CA 1
ATOM 831 C C . SER A 1 102 ? -6.609 8.056 -10.616 1.00 92.00 102 SER A C 1
ATOM 833 O O . SER A 1 102 ? -5.638 8.231 -11.338 1.00 92.00 102 SER A O 1
ATOM 835 N N . ARG A 1 103 ? -7.275 9.085 -10.076 1.00 93.31 103 ARG A N 1
ATOM 836 C CA . ARG A 1 103 ? -6.878 10.492 -10.282 1.00 93.31 103 ARG A CA 1
ATOM 837 C C . ARG A 1 103 ? -5.694 10.921 -9.418 1.00 93.31 103 ARG A C 1
ATOM 839 O O . ARG A 1 103 ? -4.999 11.870 -9.777 1.00 93.31 103 ARG A O 1
ATOM 846 N N . TRP A 1 104 ? -5.495 10.273 -8.273 1.00 93.12 104 TRP A N 1
ATOM 847 C CA . TRP A 1 104 ? -4.364 10.553 -7.387 1.00 93.12 104 TRP A CA 1
ATOM 848 C C . TRP A 1 104 ? -3.056 10.072 -8.019 1.00 93.12 104 TRP A C 1
ATOM 850 O O . TRP A 1 104 ? -2.118 10.852 -8.126 1.00 93.12 104 TRP A O 1
ATOM 860 N N . VAL A 1 105 ? -3.025 8.862 -8.587 1.00 90.06 105 VAL A N 1
ATOM 861 C CA . VAL A 1 105 ? -1.812 8.349 -9.261 1.00 90.06 105 VAL A CA 1
ATOM 862 C C . VAL A 1 105 ? -1.441 9.107 -10.548 1.00 90.06 105 VAL A C 1
ATOM 864 O O . VAL A 1 105 ? -0.309 9.021 -11.023 1.00 90.06 105 VAL A O 1
ATOM 867 N N . GLU A 1 106 ? -2.377 9.865 -11.127 1.00 88.81 106 GLU A N 1
ATOM 868 C CA . GLU A 1 106 ? -2.133 10.756 -12.273 1.00 88.81 106 GLU A CA 1
ATOM 869 C C . GLU A 1 106 ? -1.379 12.044 -11.883 1.00 88.81 106 GLU A C 1
ATOM 871 O O . GLU A 1 106 ? -0.905 12.765 -12.765 1.00 88.81 106 GLU A O 1
ATOM 876 N N . GLN A 1 107 ? -1.260 12.353 -10.585 1.00 89.12 107 GLN A N 1
ATOM 877 C CA . GLN A 1 107 ? -0.508 13.513 -10.107 1.00 89.12 107 GLN A CA 1
ATOM 878 C C . GLN A 1 107 ? 1.013 13.333 -10.306 1.00 89.12 107 GLN A C 1
ATOM 880 O O . GLN A 1 107 ? 1.522 12.255 -10.623 1.00 89.12 107 GLN A O 1
ATOM 885 N N . ALA A 1 108 ? 1.765 14.435 -10.206 1.00 78.56 108 ALA A N 1
ATOM 886 C CA . ALA A 1 108 ? 3.176 14.480 -10.603 1.00 78.56 108 ALA A CA 1
ATOM 887 C C . ALA A 1 108 ? 4.091 13.548 -9.783 1.00 78.56 108 ALA A C 1
ATOM 889 O O . ALA A 1 108 ? 5.084 13.043 -10.312 1.00 78.56 108 ALA A O 1
ATOM 890 N N . ASP A 1 109 ? 3.750 13.333 -8.517 1.00 75.12 109 ASP A N 1
ATOM 891 C CA . ASP A 1 109 ? 4.362 12.382 -7.589 1.00 75.12 109 ASP A CA 1
ATOM 892 C C . ASP A 1 109 ? 4.137 10.924 -8.019 1.00 75.12 109 ASP A C 1
ATOM 894 O O . ASP A 1 109 ? 5.096 10.151 -8.052 1.00 75.12 109 ASP A O 1
ATOM 898 N N . GLY A 1 110 ? 2.935 10.578 -8.489 1.00 72.69 110 GLY A N 1
ATOM 899 C CA . GLY A 1 110 ? 2.628 9.245 -9.024 1.00 72.69 110 GLY A CA 1
ATOM 900 C C . GLY A 1 110 ? 3.310 8.915 -10.357 1.00 72.69 110 GLY A C 1
ATOM 901 O O . GLY A 1 110 ? 3.661 7.762 -10.615 1.00 72.69 110 GLY A O 1
ATOM 902 N N . GLN A 1 111 ? 3.563 9.919 -11.201 1.00 73.81 111 GLN A N 1
ATOM 903 C CA . GLN A 1 111 ? 4.089 9.710 -12.559 1.00 73.81 111 GLN A CA 1
ATOM 904 C C . GLN A 1 111 ? 5.625 9.667 -12.652 1.00 73.81 111 GLN A C 1
ATOM 906 O O . GLN A 1 111 ? 6.170 9.134 -13.622 1.00 73.81 111 GLN A O 1
ATOM 911 N N . LYS A 1 112 ? 6.357 10.258 -11.696 1.00 68.31 112 LYS A N 1
ATOM 912 C CA . LYS A 1 112 ? 7.811 10.508 -11.828 1.00 68.31 112 LYS A CA 1
ATOM 913 C C . LYS A 1 112 ? 8.629 10.125 -10.597 1.00 68.31 112 LYS A C 1
ATOM 915 O O . LYS A 1 112 ? 9.579 10.824 -10.239 1.00 68.31 112 LYS A O 1
ATOM 920 N N . ILE A 1 113 ? 8.312 8.996 -9.970 1.00 72.88 113 ILE A N 1
ATOM 921 C CA . ILE A 1 113 ? 9.104 8.505 -8.843 1.00 72.88 113 ILE A CA 1
ATOM 922 C C . ILE A 1 113 ? 10.318 7.697 -9.327 1.00 72.88 113 ILE A C 1
ATOM 924 O O . ILE A 1 113 ? 10.194 6.724 -10.076 1.00 72.88 113 ILE A O 1
ATOM 928 N N . SER A 1 114 ? 11.519 8.120 -8.925 1.00 76.19 114 SER A N 1
ATOM 929 C CA . SER A 1 114 ? 12.727 7.302 -9.060 1.00 76.19 114 SER A CA 1
ATOM 930 C C . SER A 1 114 ? 12.760 6.248 -7.944 1.00 76.19 114 SER A C 1
ATOM 932 O O . SER A 1 114 ? 12.162 6.480 -6.890 1.00 76.19 114 SER A O 1
ATOM 934 N N . PRO A 1 115 ? 13.491 5.129 -8.109 1.00 74.56 115 PRO A N 1
ATOM 935 C CA . PRO A 1 115 ? 13.658 4.151 -7.034 1.00 74.56 115 PRO A CA 1
ATOM 936 C C . PRO A 1 115 ? 14.173 4.795 -5.741 1.00 74.56 115 PRO A C 1
ATOM 938 O O . PRO A 1 115 ? 13.649 4.532 -4.671 1.00 74.56 115 PRO A O 1
ATOM 941 N N . THR A 1 116 ? 15.139 5.713 -5.837 1.00 73.62 116 THR A N 1
ATOM 942 C CA . THR A 1 116 ? 15.682 6.436 -4.676 1.00 73.62 116 THR A CA 1
ATOM 943 C C . THR A 1 116 ? 14.646 7.333 -3.999 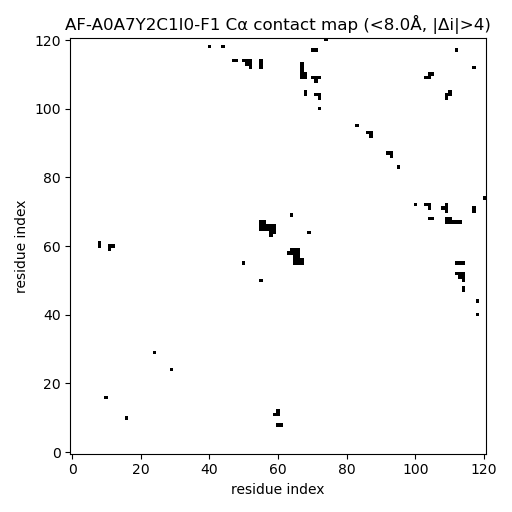1.00 73.62 116 THR A C 1
ATOM 945 O O . THR A 1 116 ? 14.615 7.403 -2.776 1.00 73.62 116 THR A O 1
ATOM 948 N N . ASN A 1 117 ? 13.790 8.019 -4.760 1.00 72.31 117 ASN A N 1
ATOM 949 C CA . ASN A 1 117 ? 12.773 8.895 -4.177 1.00 72.31 117 ASN A CA 1
ATOM 950 C C . ASN A 1 117 ? 11.640 8.090 -3.529 1.00 72.31 117 ASN A C 1
ATOM 952 O O . ASN A 1 117 ? 11.127 8.511 -2.502 1.00 72.31 117 ASN A O 1
ATOM 956 N N . ALA A 1 118 ? 11.306 6.916 -4.075 1.00 69.00 118 ALA A N 1
ATOM 957 C CA . ALA A 1 118 ? 10.277 6.028 -3.531 1.00 69.00 118 ALA A CA 1
ATOM 958 C C . ALA A 1 118 ? 10.585 5.510 -2.119 1.00 69.00 118 ALA A C 1
ATOM 960 O O . ALA A 1 118 ? 9.669 5.130 -1.399 1.00 69.00 118 ALA A O 1
ATOM 961 N N . LEU A 1 119 ? 11.859 5.502 -1.722 1.00 68.12 119 LEU A N 1
ATOM 962 C CA . LEU A 1 119 ? 12.308 5.025 -0.410 1.00 68.12 119 LEU A CA 1
ATOM 963 C C . LEU A 1 119 ? 12.400 6.124 0.649 1.00 68.12 119 LEU A C 1
ATOM 965 O O . LEU A 1 119 ? 12.646 5.821 1.810 1.00 68.12 119 LEU A O 1
ATOM 969 N N . ASN A 1 120 ? 12.235 7.385 0.247 1.00 65.56 120 ASN A N 1
ATOM 970 C CA . ASN A 1 120 ? 12.380 8.554 1.115 1.00 65.56 120 ASN A CA 1
ATOM 971 C C . ASN A 1 120 ? 11.050 9.305 1.330 1.00 65.56 120 ASN A C 1
ATOM 973 O O . ASN A 1 120 ? 11.079 10.459 1.763 1.00 65.56 120 ASN A O 1
ATOM 977 N N . LEU A 1 121 ? 9.918 8.684 0.977 1.00 56.81 121 LEU A N 1
ATOM 978 C CA . LEU A 1 121 ? 8.563 9.186 1.241 1.00 56.81 121 LEU A CA 1
ATOM 979 C C . LEU A 1 121 ? 8.043 8.761 2.619 1.00 56.81 121 LEU A C 1
ATOM 981 O O . LEU A 1 121 ? 8.518 7.730 3.145 1.00 56.81 121 LEU A O 1
#

Secondary structure (DSSP, 8-state):
-PPPP---HHHHH-TT-PPPPP-SPPHHHHHHHHHHHHHHHHHHHHHHTT--TTGGG-BSSTT--BHHHHHHHHHHHHHHHHHHHHHHHHSSS--PPP--HHHHHTSHHHH---HHHHT--

Radius of gyration: 17.56 Å; Cα contacts (8 Å, |Δi|>4): 66; chains: 1; bounding box: 37×36×54 Å

pLDDT: mean 88.65, std 11.22, range [42.34, 98.12]

Foldseek 3Di:
DDDPDPDDVVCLVAVPHDDPDDDDDDPVSVVVVVVCVVCVLVVLLVVCVPPFQVQQQDASDVVHAGVLLVLVLVVVVVVLVVVVVVCVVPDDPDDRDDDDSVVSLVDPSNPRDGSVNSSVD

Sequence (121 aa):
MDSPEKVDIEELKYPIGRLPGMGSPSPKDIENGIRTIDEFPTKIERAIFSLRTVDMQYRYRPQGWTISEVLQHCVDSHLNAFWRIKMALTEEEPKVPDYNESRWVEQADGQKISPTNALNL

Solvent-accessible surface area (backbone atoms only — not comparable to full-atom values): 7461 Å² total; per-residue (Å²): 130,83,73,78,78,78,80,59,63,67,53,61,74,32,79,86,55,75,85,73,92,76,71,86,76,49,75,65,52,51,54,51,48,53,52,51,61,68,50,41,64,63,53,51,47,65,72,40,66,86,52,50,61,74,58,31,64,46,51,83,38,92,98,46,56,25,48,28,25,50,54,39,45,52,52,55,51,50,53,53,50,54,52,51,51,51,39,64,75,74,45,83,84,62,86,77,82,85,77,64,64,76,65,54,33,69,35,74,72,14,71,66,42,37,58,74,56,66,72,73,113

Nearest PDB structures (foldseek):
  1rxq-assembly1_B  TM=9.330E-01  e=1.449E-06  Bacillus subtilis